Protein AF-A0A484ZP80-F1 (afdb_monomer_lite)

Organism: NCBI:txid82979

Radius of gyration: 13.17 Å; chains: 1; bounding box: 30×20×34 Å

Structure (mmCIF, N/CA/C/O backbone):
data_AF-A0A484ZP80-F1
#
_entry.id   AF-A0A484ZP80-F1
#
loop_
_atom_site.group_PDB
_atom_site.id
_atom_site.type_symbol
_atom_site.label_atom_id
_atom_site.label_alt_id
_atom_site.label_comp_id
_atom_site.label_asym_id
_atom_site.label_entity_id
_atom_site.label_seq_id
_atom_site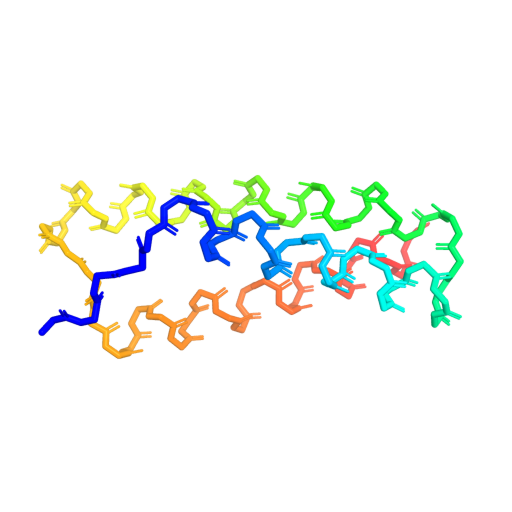.pdbx_PDB_ins_code
_atom_site.Cartn_x
_atom_site.Cartn_y
_atom_site.Cartn_z
_atom_site.occupancy
_atom_site.B_iso_or_equiv
_atom_site.auth_seq_id
_atom_site.auth_comp_id
_atom_site.auth_asym_id
_atom_site.auth_atom_id
_atom_site.pdbx_PDB_model_num
ATOM 1 N N . MET A 1 1 ? -15.108 10.745 11.377 1.00 45.44 1 MET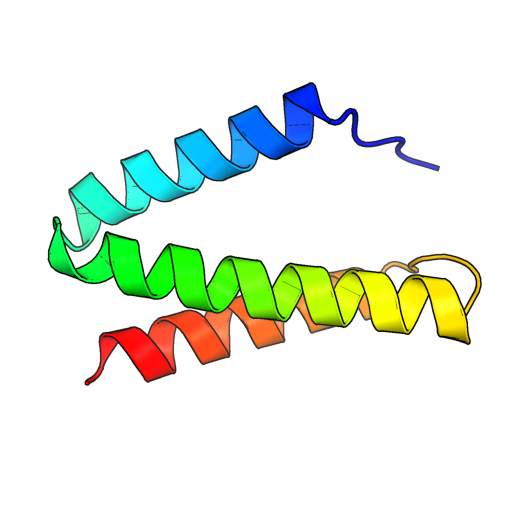 A N 1
ATOM 2 C CA . MET A 1 1 ? -14.647 9.468 10.791 1.00 45.44 1 MET A CA 1
ATOM 3 C C . MET A 1 1 ? -14.643 9.657 9.283 1.00 45.44 1 MET A C 1
ATOM 5 O O . MET A 1 1 ? -15.715 9.858 8.723 1.00 45.44 1 MET A O 1
ATOM 9 N N . VAL A 1 2 ? -13.475 9.737 8.642 1.00 51.34 2 VAL A N 1
ATOM 10 C CA . VAL A 1 2 ? -13.406 9.894 7.180 1.00 51.34 2 VAL A CA 1
ATOM 11 C C . VAL A 1 2 ? -13.979 8.619 6.563 1.00 51.34 2 VAL A C 1
ATOM 13 O O . VAL A 1 2 ? -13.411 7.540 6.715 1.00 51.34 2 VAL A O 1
ATOM 16 N N . LYS A 1 3 ? -15.158 8.717 5.946 1.00 60.59 3 LYS A N 1
ATOM 17 C CA . LYS A 1 3 ? -15.774 7.606 5.219 1.00 60.59 3 LYS A CA 1
ATOM 18 C C . LYS A 1 3 ? -15.216 7.622 3.804 1.00 60.59 3 LYS A C 1
ATOM 20 O O . LYS A 1 3 ? -15.679 8.388 2.968 1.00 60.59 3 LYS A O 1
ATOM 25 N N . ILE A 1 4 ? -14.220 6.781 3.549 1.00 69.94 4 ILE A N 1
ATOM 26 C CA . ILE A 1 4 ? -13.716 6.568 2.192 1.00 69.94 4 ILE A CA 1
ATOM 27 C C . ILE A 1 4 ? -14.793 5.798 1.422 1.00 69.94 4 ILE A C 1
ATOM 29 O O . ILE A 1 4 ? -15.144 4.673 1.785 1.00 69.94 4 ILE A O 1
ATOM 33 N N . SER A 1 5 ? -15.353 6.429 0.390 1.00 82.81 5 SER A N 1
ATOM 34 C CA . SER A 1 5 ? -16.290 5.777 -0.526 1.00 82.81 5 SER A CA 1
ATOM 35 C C . SER A 1 5 ? -15.560 4.717 -1.352 1.00 82.81 5 SER A C 1
ATOM 37 O O . SER A 1 5 ? -14.382 4.874 -1.669 1.00 82.81 5 SER A O 1
ATOM 39 N N . GLY A 1 6 ? -16.264 3.659 -1.765 1.00 79.62 6 GLY A N 1
ATOM 40 C CA . GLY A 1 6 ? -15.701 2.665 -2.685 1.00 79.62 6 GLY A CA 1
ATOM 41 C C . GLY A 1 6 ? -15.165 3.299 -3.976 1.00 79.62 6 GLY A C 1
ATOM 42 O O . GLY A 1 6 ? -14.143 2.861 -4.492 1.00 79.62 6 GLY A O 1
ATOM 43 N N . SER A 1 7 ? -15.791 4.387 -4.442 1.00 85.19 7 SER A N 1
ATOM 44 C CA . SER A 1 7 ? -15.317 5.146 -5.607 1.00 85.19 7 SER A CA 1
ATOM 45 C C . SER A 1 7 ? -13.961 5.818 -5.363 1.00 85.19 7 SER A C 1
ATOM 47 O O . SER A 1 7 ? -13.073 5.707 -6.200 1.00 85.19 7 SER A O 1
ATOM 49 N N . GLU A 1 8 ? -13.781 6.475 -4.215 1.00 86.62 8 GLU A N 1
ATOM 50 C CA . GLU A 1 8 ? -12.528 7.157 -3.837 1.00 86.62 8 GLU A CA 1
ATOM 51 C C . GLU A 1 8 ? -11.380 6.147 -3.692 1.00 86.62 8 GLU A C 1
ATOM 53 O O . GLU A 1 8 ? -10.248 6.388 -4.117 1.00 86.62 8 GLU A O 1
ATOM 58 N N . PHE A 1 9 ? -11.695 4.970 -3.141 1.00 84.25 9 PHE A N 1
ATOM 59 C CA . PHE A 1 9 ? -10.754 3.863 -3.033 1.00 84.25 9 PHE A CA 1
ATOM 60 C C . PHE A 1 9 ? -10.310 3.369 -4.416 1.00 84.25 9 PHE A C 1
ATOM 62 O O . PHE A 1 9 ? -9.111 3.269 -4.675 1.00 84.25 9 PHE A O 1
ATOM 69 N N . CYS A 1 10 ? -11.258 3.120 -5.326 1.00 86.00 10 CYS A N 1
ATOM 70 C CA . CYS A 1 10 ? -10.942 2.698 -6.691 1.00 86.00 10 CYS A CA 1
ATOM 71 C C . CYS A 1 10 ? -10.137 3.757 -7.452 1.00 86.00 10 CYS A C 1
ATOM 73 O O . CYS A 1 10 ? -9.176 3.409 -8.132 1.00 86.00 10 CYS A O 1
ATOM 75 N N . GLN A 1 11 ? -10.484 5.039 -7.316 1.00 90.50 11 GLN A N 1
ATOM 76 C CA . GLN A 1 11 ? -9.738 6.135 -7.941 1.00 90.50 11 GLN A CA 1
ATOM 77 C C . GLN A 1 11 ? -8.292 6.183 -7.448 1.00 90.50 11 GLN A C 1
ATOM 79 O O . GLN A 1 11 ? -7.373 6.257 -8.261 1.00 90.50 11 GLN A O 1
ATOM 84 N N . THR A 1 12 ? -8.084 6.064 -6.135 1.00 89.62 12 THR A N 1
ATOM 85 C CA . THR A 1 12 ? -6.739 6.011 -5.546 1.00 89.62 12 THR A CA 1
ATOM 86 C C . THR A 1 12 ? -5.948 4.808 -6.065 1.00 89.62 12 THR A C 1
ATOM 88 O O . THR A 1 12 ? -4.780 4.949 -6.424 1.00 89.62 12 THR A O 1
ATOM 91 N N . LEU A 1 13 ? -6.582 3.635 -6.166 1.00 88.12 13 LEU A N 1
ATOM 92 C CA . LEU A 1 13 ? -5.932 2.420 -6.660 1.00 88.12 13 LEU A CA 1
ATOM 93 C C . LEU A 1 13 ? -5.523 2.549 -8.136 1.00 88.12 13 LEU A C 1
ATOM 95 O O . LEU A 1 13 ? -4.402 2.194 -8.496 1.00 88.12 13 LEU A O 1
ATOM 99 N N . ILE A 1 14 ? -6.404 3.101 -8.978 1.00 91.31 14 ILE A N 1
ATOM 100 C CA . ILE A 1 14 ? -6.126 3.349 -10.401 1.00 91.31 14 ILE A CA 1
ATOM 101 C C . ILE A 1 14 ? -4.992 4.362 -10.550 1.00 91.31 14 ILE A C 1
ATOM 103 O O . ILE A 1 14 ? -4.064 4.122 -11.319 1.00 91.31 14 ILE A O 1
ATOM 107 N N . LEU A 1 15 ? -5.032 5.467 -9.802 1.00 93.19 15 LEU A N 1
ATOM 108 C CA . LEU A 1 15 ? -3.976 6.477 -9.833 1.00 93.19 15 LEU A CA 1
ATOM 109 C C . LEU A 1 15 ? -2.625 5.872 -9.434 1.00 93.19 15 LEU A C 1
ATOM 111 O O . LEU A 1 15 ? -1.630 6.095 -10.118 1.00 93.19 15 LEU A O 1
ATOM 115 N N . CYS A 1 16 ? -2.601 5.064 -8.373 1.00 90.56 16 CYS A N 1
ATOM 116 C CA . CYS A 1 16 ? -1.399 4.364 -7.930 1.00 90.56 16 CYS A CA 1
ATOM 117 C C . CYS A 1 16 ? -0.866 3.416 -9.018 1.00 90.56 16 CYS A C 1
ATOM 119 O O . CYS A 1 16 ? 0.321 3.458 -9.339 1.00 90.56 16 CYS A O 1
ATOM 121 N N . ALA A 1 17 ? -1.744 2.637 -9.659 1.00 90.25 17 ALA A N 1
ATOM 122 C CA . ALA A 1 17 ? -1.368 1.743 -10.753 1.00 90.25 17 ALA A CA 1
ATOM 123 C C . ALA A 1 17 ? -0.803 2.488 -11.971 1.00 90.25 17 ALA A C 1
ATOM 125 O O . ALA A 1 17 ? 0.204 2.063 -12.535 1.00 90.25 17 ALA A O 1
ATOM 126 N N . VAL A 1 18 ? -1.409 3.618 -12.349 1.00 93.50 18 VAL A N 1
ATOM 127 C CA . VAL A 1 18 ? -0.914 4.470 -13.438 1.00 93.50 18 VAL A CA 1
ATOM 128 C C . VAL A 1 18 ? 0.466 5.029 -13.098 1.00 93.50 18 VAL A C 1
ATOM 130 O O . VAL A 1 18 ? 1.379 4.926 -13.914 1.00 93.50 18 VAL A O 1
ATOM 133 N N . LEU A 1 19 ? 0.650 5.578 -11.894 1.00 92.19 19 LEU A N 1
ATOM 134 C CA . LEU A 1 19 ? 1.936 6.136 -11.472 1.00 92.19 19 LEU A CA 1
ATOM 135 C C . LEU A 1 19 ? 3.042 5.078 -11.487 1.00 92.19 19 LEU A C 1
ATOM 137 O O . LEU A 1 19 ? 4.094 5.299 -12.082 1.00 92.19 19 LEU A O 1
ATOM 141 N N . VAL A 1 20 ? 2.799 3.908 -10.901 1.00 90.62 20 VAL A N 1
ATOM 142 C CA . VAL A 1 20 ? 3.794 2.829 -10.886 1.00 90.62 20 VAL A CA 1
ATOM 143 C C . VAL A 1 20 ? 4.078 2.300 -12.289 1.00 90.62 20 VAL A C 1
ATOM 145 O O . VAL A 1 20 ? 5.236 2.040 -12.598 1.00 90.62 20 VAL A O 1
ATOM 148 N N . PHE A 1 21 ? 3.078 2.204 -13.168 1.00 90.56 21 PHE A N 1
ATOM 149 C CA . PHE A 1 21 ? 3.318 1.835 -14.564 1.00 90.56 21 PHE A CA 1
ATOM 150 C C . PHE A 1 21 ? 4.279 2.809 -15.258 1.00 90.56 21 PHE A C 1
ATOM 152 O O . PHE A 1 21 ? 5.189 2.374 -15.959 1.00 90.56 21 PHE A O 1
ATOM 159 N N . PHE A 1 22 ? 4.113 4.117 -15.047 1.00 93.06 22 PHE A N 1
ATOM 160 C CA . PHE A 1 22 ? 5.006 5.116 -15.638 1.00 93.06 22 PHE A CA 1
ATOM 161 C C . PHE A 1 22 ? 6.406 5.127 -15.012 1.00 93.06 22 PHE A C 1
ATOM 163 O O . PHE A 1 22 ? 7.374 5.384 -15.724 1.00 93.06 22 PHE A O 1
ATOM 170 N N . LEU A 1 23 ? 6.530 4.863 -13.707 1.00 89.81 23 LEU A N 1
ATOM 171 C CA . LEU A 1 23 ? 7.814 4.927 -12.997 1.00 89.81 23 LEU A CA 1
ATOM 172 C C . LEU A 1 23 ? 8.628 3.630 -13.095 1.00 89.81 23 LEU A C 1
ATOM 174 O O . LEU A 1 23 ? 9.845 3.681 -13.245 1.00 89.81 23 LEU A O 1
ATOM 178 N N . ALA A 1 24 ? 7.967 2.482 -12.980 1.00 87.88 24 ALA A N 1
ATOM 179 C CA . ALA A 1 24 ? 8.599 1.168 -12.885 1.00 87.88 24 ALA A CA 1
ATOM 180 C C . ALA A 1 24 ? 8.247 0.246 -14.065 1.00 87.88 24 ALA A C 1
ATOM 182 O O . ALA A 1 24 ? 8.841 -0.815 -14.209 1.00 87.88 24 ALA A O 1
ATOM 183 N N . GLY A 1 25 ? 7.334 0.635 -14.956 1.00 87.81 25 GLY A N 1
ATOM 184 C CA . GLY A 1 25 ? 6.952 -0.172 -16.114 1.00 87.81 25 GLY A CA 1
ATOM 185 C C . GLY A 1 25 ? 5.905 -1.244 -15.800 1.00 87.81 25 GLY A C 1
ATOM 186 O O . GLY A 1 25 ? 5.366 -1.346 -14.699 1.00 87.81 25 GLY A O 1
ATOM 187 N N . SER A 1 26 ? 5.594 -2.066 -16.805 1.00 86.38 26 SER A N 1
ATOM 188 C CA . SER A 1 26 ? 4.511 -3.058 -16.735 1.00 86.38 26 SER A CA 1
ATOM 189 C C . SER A 1 26 ? 4.751 -4.187 -15.731 1.00 86.38 26 SER A C 1
ATOM 191 O O . SER A 1 26 ? 3.779 -4.736 -15.215 1.00 86.38 26 SER A O 1
ATOM 193 N N . TYR A 1 27 ? 6.009 -4.527 -15.423 1.00 84.62 27 TYR A N 1
ATOM 194 C CA . TYR A 1 27 ? 6.325 -5.620 -14.494 1.00 84.62 27 TYR A CA 1
ATOM 195 C C . TYR A 1 27 ? 5.842 -5.322 -13.064 1.00 84.62 27 TYR A C 1
ATOM 197 O O . TYR A 1 27 ? 5.364 -6.219 -12.373 1.00 84.62 27 TYR A O 1
ATOM 205 N N . ALA A 1 28 ? 5.865 -4.049 -12.660 1.00 85.88 28 ALA A N 1
ATOM 206 C CA . ALA A 1 28 ? 5.473 -3.609 -11.324 1.00 85.88 28 ALA A CA 1
ATOM 207 C C . ALA A 1 28 ? 3.947 -3.606 -11.094 1.00 85.88 28 ALA A C 1
ATOM 209 O O . ALA A 1 28 ? 3.482 -3.422 -9.966 1.00 85.88 28 ALA A O 1
ATOM 210 N N . LEU A 1 29 ? 3.141 -3.846 -12.139 1.00 88.38 29 LEU A N 1
ATOM 211 C CA . LEU A 1 29 ? 1.686 -3.958 -12.003 1.00 88.38 29 LEU A CA 1
ATOM 212 C C . LEU A 1 29 ? 1.282 -5.179 -11.169 1.00 88.38 29 LEU A C 1
ATOM 214 O O . LEU A 1 29 ? 0.390 -5.073 -10.326 1.00 88.38 29 LEU A O 1
ATOM 218 N N . LEU A 1 30 ? 1.947 -6.325 -11.361 1.00 88.62 30 LEU A N 1
ATOM 219 C CA . LEU A 1 30 ? 1.684 -7.527 -10.559 1.00 88.62 30 LEU A CA 1
ATOM 220 C C . LEU A 1 30 ? 2.070 -7.309 -9.092 1.00 88.62 30 LEU A C 1
ATOM 222 O O . LEU A 1 30 ? 1.336 -7.725 -8.195 1.00 88.62 30 LEU A O 1
ATOM 226 N N . THR A 1 31 ? 3.168 -6.592 -8.859 1.00 91.56 31 THR A N 1
ATOM 227 C CA . THR A 1 31 ? 3.644 -6.194 -7.532 1.00 91.56 31 THR A CA 1
ATOM 228 C C . THR A 1 31 ? 2.599 -5.360 -6.792 1.00 91.56 31 THR A C 1
ATOM 230 O O . THR A 1 31 ? 2.268 -5.679 -5.652 1.00 91.56 31 THR A O 1
ATOM 233 N N . ILE A 1 32 ? 1.995 -4.351 -7.438 1.00 91.44 32 ILE A N 1
ATOM 234 C CA . ILE A 1 32 ? 0.905 -3.568 -6.825 1.00 91.44 32 ILE A CA 1
ATOM 235 C C . ILE A 1 32 ? -0.286 -4.446 -6.476 1.00 91.44 32 ILE A C 1
ATOM 237 O O . ILE A 1 32 ? -0.842 -4.301 -5.390 1.00 91.44 32 ILE A O 1
ATOM 241 N N . VAL A 1 33 ? -0.712 -5.326 -7.386 1.00 91.56 33 VAL A N 1
ATOM 242 C CA . VAL A 1 33 ? -1.882 -6.181 -7.144 1.00 91.56 33 VAL A CA 1
ATOM 243 C C . VAL A 1 33 ? -1.635 -7.076 -5.931 1.00 91.56 33 VAL A C 1
ATOM 245 O O . VAL A 1 33 ? -2.490 -7.156 -5.047 1.00 91.56 33 VAL A O 1
ATOM 248 N N . ALA A 1 34 ? -0.451 -7.684 -5.839 1.00 91.88 34 ALA A N 1
ATOM 249 C CA . ALA A 1 34 ? -0.056 -8.489 -4.689 1.00 91.88 34 ALA A CA 1
ATOM 250 C C . ALA A 1 34 ? -0.032 -7.663 -3.389 1.00 91.88 34 ALA A C 1
ATOM 252 O O . ALA A 1 34 ? -0.636 -8.068 -2.391 1.00 91.88 34 ALA A O 1
ATOM 253 N N . THR A 1 35 ? 0.579 -6.475 -3.409 1.00 93.19 35 THR A N 1
ATOM 254 C CA . THR A 1 35 ? 0.606 -5.571 -2.250 1.00 93.19 35 THR A CA 1
ATOM 255 C C . THR A 1 35 ? -0.798 -5.147 -1.821 1.00 93.19 35 THR A C 1
ATOM 257 O O . THR A 1 35 ? -1.127 -5.194 -0.634 1.00 93.19 35 THR A O 1
ATOM 260 N N . ALA A 1 36 ? -1.664 -4.791 -2.771 1.00 91.25 36 ALA A N 1
ATOM 261 C CA . ALA A 1 36 ? -3.034 -4.371 -2.502 1.00 91.25 36 ALA A CA 1
ATOM 262 C C . ALA A 1 36 ? -3.850 -5.481 -1.825 1.00 91.25 36 ALA A C 1
ATOM 264 O O . ALA A 1 36 ? -4.589 -5.202 -0.879 1.00 91.25 36 ALA A O 1
ATOM 265 N N . VAL A 1 37 ? -3.688 -6.741 -2.247 1.00 93.56 37 VAL A N 1
ATOM 266 C CA . VAL A 1 37 ? -4.338 -7.891 -1.597 1.00 93.56 37 VAL A CA 1
ATOM 267 C C . VAL A 1 37 ? -3.912 -8.000 -0.133 1.00 93.56 37 VAL A C 1
ATOM 269 O O . VAL A 1 37 ? -4.771 -8.131 0.741 1.00 93.56 37 VAL A O 1
ATOM 272 N N . VAL A 1 38 ? -2.616 -7.884 0.165 1.00 93.88 38 VAL A N 1
ATOM 273 C CA . VAL A 1 38 ? -2.125 -7.965 1.551 1.00 93.88 38 VAL A CA 1
ATOM 274 C C . VAL A 1 38 ? -2.635 -6.800 2.400 1.00 93.88 38 VAL A C 1
ATOM 276 O O . VAL A 1 38 ? -3.100 -7.023 3.519 1.00 93.88 38 VAL A O 1
ATOM 279 N N . VAL A 1 39 ? -2.643 -5.575 1.868 1.00 91.81 39 VAL A N 1
ATOM 280 C CA . VAL A 1 39 ? -3.180 -4.398 2.575 1.00 91.81 39 VAL A CA 1
ATOM 281 C C . VAL A 1 39 ? -4.688 -4.538 2.837 1.00 91.81 39 VAL A C 1
ATOM 283 O O . VAL A 1 39 ? -5.171 -4.171 3.912 1.00 91.81 39 VAL A O 1
ATOM 286 N N . LEU A 1 40 ? -5.451 -5.119 1.906 1.00 91.25 40 LEU A N 1
ATOM 287 C CA . LEU A 1 40 ? -6.878 -5.404 2.099 1.00 91.25 40 LEU A CA 1
ATOM 288 C C . LEU A 1 40 ? -7.123 -6.478 3.167 1.00 91.25 40 LEU A C 1
ATOM 290 O O . LEU A 1 40 ? -8.049 -6.339 3.977 1.00 91.25 40 LEU A O 1
ATOM 294 N N . ILE A 1 41 ? -6.286 -7.518 3.210 1.00 93.75 41 ILE A N 1
ATOM 295 C CA . ILE A 1 41 ? -6.319 -8.530 4.273 1.00 93.75 41 ILE A CA 1
ATOM 296 C C . ILE A 1 41 ? -6.012 -7.868 5.617 1.00 93.75 41 ILE A C 1
ATOM 298 O O . ILE A 1 41 ? -6.801 -8.012 6.550 1.00 93.75 41 ILE A O 1
ATOM 302 N N . TYR A 1 42 ? -4.935 -7.082 5.705 1.00 92.75 42 TYR A N 1
ATOM 303 C CA . TYR A 1 42 ? -4.578 -6.326 6.907 1.00 92.75 42 TYR A CA 1
ATOM 304 C C . TYR A 1 42 ? -5.747 -5.463 7.395 1.00 92.75 42 TYR A C 1
ATOM 306 O O . TYR A 1 42 ? -6.159 -5.563 8.552 1.00 92.75 42 TYR A O 1
ATOM 314 N N . ARG A 1 43 ? -6.355 -4.681 6.495 1.00 89.75 43 ARG A N 1
ATOM 315 C CA . ARG A 1 43 ? -7.532 -3.864 6.808 1.00 89.75 43 ARG A CA 1
ATOM 316 C C . ARG A 1 43 ? -8.666 -4.713 7.375 1.00 89.75 43 ARG A C 1
ATOM 318 O O . ARG A 1 43 ? -9.228 -4.349 8.402 1.00 89.75 43 ARG A O 1
ATOM 325 N N . THR A 1 44 ? -8.985 -5.839 6.743 1.00 90.62 44 THR A N 1
ATOM 326 C CA . THR A 1 44 ? -10.058 -6.742 7.193 1.00 90.62 44 THR A CA 1
ATOM 327 C C . THR A 1 44 ? -9.760 -7.328 8.576 1.00 90.62 44 THR A C 1
ATOM 329 O O . THR A 1 44 ? -10.639 -7.358 9.436 1.00 90.62 44 THR A O 1
ATOM 332 N N . LEU A 1 45 ? -8.514 -7.732 8.834 1.00 92.88 45 LEU A N 1
ATOM 333 C CA . LEU A 1 45 ? -8.084 -8.245 10.138 1.00 92.88 45 LEU A CA 1
ATOM 334 C C . LEU A 1 45 ? -8.214 -7.191 11.239 1.00 92.88 45 LEU A C 1
ATOM 336 O O . LEU A 1 45 ? -8.717 -7.499 12.319 1.00 92.88 45 LEU A O 1
ATOM 340 N N . ILE A 1 46 ? -7.796 -5.956 10.963 1.00 92.19 46 ILE A N 1
ATOM 341 C CA . ILE A 1 46 ? -7.912 -4.847 11.911 1.00 92.19 46 ILE A CA 1
ATOM 342 C C . ILE A 1 46 ? -9.380 -4.509 12.183 1.00 92.19 46 ILE A C 1
ATOM 344 O O . ILE A 1 46 ? -9.765 -4.403 13.345 1.00 92.19 46 ILE A O 1
ATOM 348 N N . GLN A 1 47 ? -10.219 -4.426 11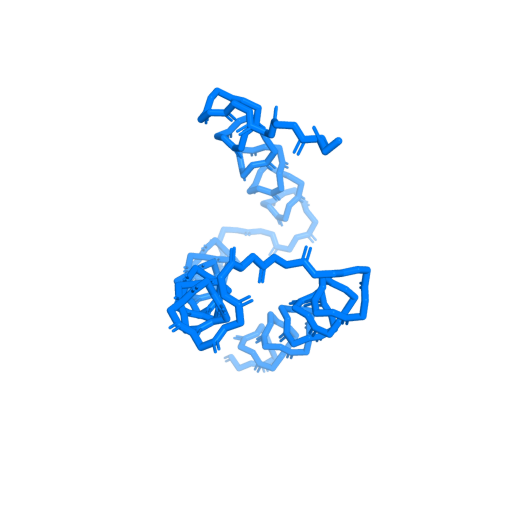.146 1.00 89.44 47 GLN A N 1
ATOM 349 C CA . GLN A 1 47 ? -11.659 -4.197 11.313 1.00 89.44 47 GLN A CA 1
ATOM 350 C C . GLN A 1 47 ? -12.305 -5.282 12.186 1.00 89.44 47 GLN A C 1
ATOM 352 O O . GLN A 1 47 ? -13.063 -4.957 13.097 1.00 89.44 47 GLN A O 1
ATOM 357 N N . ASN A 1 48 ? -11.946 -6.552 11.980 1.00 90.56 48 ASN A N 1
ATOM 358 C CA . ASN A 1 48 ? -12.479 -7.667 12.766 1.00 90.56 48 ASN A CA 1
ATOM 359 C C . ASN A 1 48 ? -11.957 -7.706 14.212 1.00 90.56 48 ASN A C 1
ATOM 361 O O . ASN A 1 48 ? -12.664 -8.185 15.095 1.00 90.56 48 ASN A O 1
ATOM 365 N N . LYS A 1 49 ? -10.726 -7.240 14.472 1.00 90.31 49 LYS A N 1
ATOM 366 C CA . LYS A 1 49 ? -10.116 -7.275 15.815 1.00 90.31 49 LYS A CA 1
ATOM 367 C C . LYS A 1 49 ? -10.407 -6.038 16.661 1.00 90.31 49 LYS A C 1
ATOM 369 O O . LYS A 1 49 ? -10.551 -6.167 17.871 1.00 90.31 49 LYS A O 1
ATOM 374 N N . LEU A 1 50 ? -10.445 -4.858 16.045 1.00 87.81 50 LEU A N 1
ATOM 375 C CA . LEU A 1 50 ? -10.513 -3.565 16.736 1.00 87.81 50 LEU A CA 1
ATOM 376 C C . LEU A 1 50 ? -11.818 -2.801 16.453 1.00 87.81 50 LEU A C 1
ATOM 378 O O . LEU A 1 50 ? -12.033 -1.738 17.027 1.00 87.81 50 LEU A O 1
ATOM 382 N N . GLY A 1 51 ? -12.694 -3.316 15.580 1.00 86.50 51 GLY A N 1
ATOM 383 C CA . GLY A 1 51 ? -13.967 -2.673 15.225 1.00 86.50 51 GLY A CA 1
ATOM 384 C C . GLY A 1 51 ? -13.814 -1.408 14.372 1.00 86.50 51 GLY A C 1
ATOM 385 O O . GLY A 1 51 ? -14.766 -0.646 14.209 1.00 86.50 51 GLY A O 1
ATOM 386 N N . GLY A 1 52 ? -12.612 -1.153 13.854 1.00 84.94 52 GLY A N 1
ATOM 387 C CA . GLY A 1 52 ? -12.266 0.066 13.136 1.00 84.94 52 GLY A CA 1
ATOM 388 C C . GLY A 1 52 ? -10.758 0.197 12.932 1.00 84.94 52 GLY A C 1
ATOM 389 O O . GLY A 1 52 ? -9.988 -0.658 13.358 1.00 84.94 52 GLY A O 1
ATOM 390 N N . GLN A 1 53 ? -10.337 1.277 12.275 1.00 83.75 53 GLN A N 1
ATOM 391 C CA . GLN A 1 53 ? -8.928 1.647 12.123 1.00 83.75 53 GLN A CA 1
ATOM 392 C C . GLN A 1 53 ? -8.670 2.981 12.831 1.00 83.75 53 GLN A C 1
ATOM 394 O O . GLN A 1 53 ? -9.453 3.923 12.691 1.00 83.75 53 GLN A O 1
ATOM 399 N N . THR A 1 54 ? -7.574 3.050 13.581 1.00 88.81 54 THR A N 1
ATOM 400 C CA . THR A 1 54 ? -7.007 4.281 14.155 1.00 88.81 54 THR A CA 1
ATOM 401 C C . THR A 1 54 ? -5.866 4.798 13.278 1.00 88.81 54 THR A C 1
ATOM 403 O O . THR A 1 54 ? -5.399 4.081 12.388 1.00 88.81 54 THR A O 1
ATOM 406 N N . GLY A 1 55 ? -5.386 6.019 13.547 1.00 88.06 55 GLY A N 1
ATOM 407 C CA . GLY A 1 55 ? -4.222 6.591 12.858 1.00 88.06 55 GLY A CA 1
ATOM 408 C C . GLY A 1 55 ? -3.013 5.651 12.861 1.00 88.06 55 GLY A C 1
ATOM 409 O O . GLY A 1 55 ? -2.446 5.409 11.802 1.00 88.06 55 GLY A O 1
ATOM 410 N N . ASP A 1 56 ? -2.718 5.021 14.001 1.00 91.69 56 ASP A N 1
ATOM 411 C CA . ASP A 1 56 ? -1.593 4.084 14.143 1.00 91.69 56 ASP A CA 1
ATOM 412 C C . ASP A 1 56 ? -1.731 2.863 13.224 1.00 91.69 56 ASP A C 1
ATOM 414 O O . ASP A 1 56 ? -0.779 2.464 12.560 1.00 91.69 56 ASP A O 1
ATOM 418 N N . THR A 1 57 ? -2.934 2.287 13.122 1.00 91.19 57 THR A N 1
ATOM 419 C CA . THR A 1 57 ? -3.172 1.137 12.229 1.00 91.19 57 THR A CA 1
ATOM 420 C C . THR A 1 57 ? -3.154 1.526 10.753 1.00 91.19 57 THR A C 1
ATOM 422 O O . THR A 1 57 ? -2.778 0.727 9.902 1.00 91.19 57 THR A O 1
ATOM 425 N N . ILE A 1 58 ? -3.551 2.756 10.420 1.00 90.38 58 ILE A N 1
ATOM 426 C CA . ILE A 1 58 ? -3.465 3.253 9.044 1.00 90.38 58 ILE A CA 1
ATOM 427 C C . ILE A 1 58 ? -1.996 3.481 8.678 1.00 90.38 58 ILE A C 1
ATOM 429 O O . ILE A 1 58 ? -1.571 3.015 7.625 1.00 90.38 58 ILE A O 1
ATOM 433 N N . GLY A 1 59 ? -1.221 4.115 9.564 1.00 92.19 59 GLY A N 1
ATOM 434 C CA . GLY A 1 59 ? 0.218 4.327 9.387 1.00 92.19 59 GLY A CA 1
ATOM 435 C C . GLY A 1 59 ? 0.982 3.013 9.230 1.00 92.19 59 GLY A C 1
ATOM 436 O O . GLY A 1 59 ? 1.678 2.828 8.237 1.00 92.19 59 GLY A O 1
ATOM 437 N N . ALA A 1 60 ? 0.753 2.050 10.127 1.00 94.00 60 ALA A N 1
ATOM 438 C CA . ALA A 1 60 ? 1.354 0.720 10.021 1.00 94.00 60 ALA A CA 1
ATOM 439 C C . ALA A 1 60 ? 0.966 0.004 8.714 1.00 94.00 60 ALA A C 1
ATOM 441 O O . ALA A 1 60 ? 1.794 -0.657 8.096 1.00 94.00 60 ALA A O 1
ATOM 442 N N . GLY A 1 61 ? -0.285 0.145 8.263 1.00 93.06 61 GLY A N 1
ATOM 443 C CA . GLY A 1 61 ? -0.729 -0.405 6.981 1.00 93.06 61 GLY A CA 1
ATOM 444 C C . GLY A 1 61 ? 0.005 0.191 5.772 1.00 93.06 61 GLY A C 1
ATOM 445 O O . GLY A 1 61 ? 0.276 -0.541 4.821 1.00 93.06 61 GLY A O 1
ATOM 446 N N . ILE A 1 62 ? 0.346 1.485 5.815 1.00 92.50 62 ILE A N 1
ATOM 447 C CA . ILE A 1 62 ? 1.133 2.161 4.771 1.00 92.50 62 ILE A CA 1
ATOM 448 C C . ILE A 1 62 ? 2.565 1.623 4.759 1.00 92.50 62 ILE A C 1
ATOM 450 O O . ILE A 1 62 ? 3.012 1.163 3.712 1.00 92.50 62 ILE A O 1
ATOM 454 N N . GLU A 1 63 ? 3.243 1.583 5.909 1.00 96.06 63 GLU A N 1
ATOM 455 C CA . GLU A 1 63 ? 4.619 1.064 6.005 1.00 96.06 63 GLU A CA 1
ATOM 456 C C . GLU A 1 63 ? 4.717 -0.401 5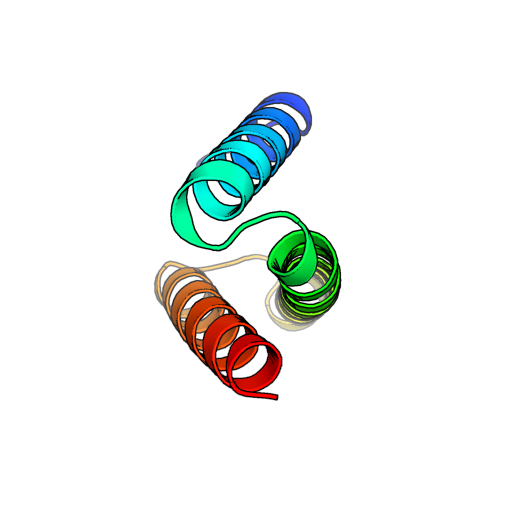.545 1.00 96.06 63 GLU A C 1
ATOM 458 O O . GLU A 1 63 ? 5.618 -0.762 4.788 1.00 96.06 63 GLU A O 1
ATOM 463 N N . ILE A 1 64 ? 3.757 -1.249 5.941 1.00 94.75 64 ILE A N 1
ATOM 464 C CA . ILE A 1 64 ? 3.680 -2.647 5.483 1.00 94.75 64 ILE A CA 1
ATOM 465 C C . ILE A 1 64 ? 3.489 -2.711 3.963 1.00 94.75 64 ILE A C 1
ATOM 467 O O . ILE A 1 64 ? 4.117 -3.537 3.299 1.00 94.75 64 ILE A O 1
ATOM 471 N N . GLY A 1 65 ? 2.621 -1.861 3.410 1.00 93.88 65 GLY A N 1
ATOM 472 C CA . GLY A 1 65 ? 2.373 -1.790 1.973 1.00 93.88 65 GLY A CA 1
ATOM 473 C C . GLY A 1 65 ? 3.619 -1.382 1.185 1.00 93.88 65 GLY A C 1
ATOM 474 O O . GLY A 1 65 ? 3.964 -2.046 0.207 1.00 93.88 65 GLY A O 1
ATOM 475 N N . GLU A 1 66 ? 4.318 -0.338 1.628 1.00 93.06 66 GLU A N 1
ATOM 476 C CA . GLU A 1 66 ? 5.561 0.134 1.006 1.00 93.06 66 GLU A CA 1
ATOM 477 C C . GLU A 1 66 ? 6.663 -0.925 1.069 1.00 93.06 66 GLU A C 1
ATOM 479 O O . GLU A 1 66 ? 7.268 -1.251 0.045 1.00 93.06 66 GLU A O 1
ATOM 484 N N . LEU A 1 67 ? 6.880 -1.520 2.247 1.00 94.44 67 LEU A N 1
ATOM 485 C CA . LEU A 1 67 ? 7.884 -2.563 2.437 1.00 94.44 67 LEU A CA 1
ATOM 486 C C . LEU A 1 67 ? 7.606 -3.774 1.540 1.00 94.44 67 LEU A C 1
ATOM 488 O O . LEU A 1 67 ? 8.517 -4.284 0.888 1.00 94.44 67 LEU A O 1
ATOM 492 N N . LEU A 1 68 ? 6.350 -4.222 1.475 1.00 93.81 68 LEU A N 1
ATOM 493 C CA . LEU A 1 68 ? 5.963 -5.359 0.646 1.00 93.81 68 LEU A CA 1
ATOM 494 C C . LEU A 1 68 ? 6.104 -5.052 -0.848 1.00 93.81 68 LEU A C 1
ATOM 496 O O . LEU A 1 68 ? 6.605 -5.893 -1.591 1.00 93.81 68 LEU A O 1
ATOM 500 N N . PHE A 1 69 ? 5.699 -3.856 -1.286 1.00 92.19 69 PHE A N 1
ATOM 501 C CA . PHE A 1 69 ? 5.874 -3.430 -2.673 1.00 92.19 69 PHE A CA 1
ATOM 502 C C . PHE A 1 69 ? 7.351 -3.449 -3.073 1.00 92.19 69 PHE A C 1
ATOM 504 O O . PHE A 1 69 ? 7.700 -4.071 -4.072 1.00 92.19 69 PHE A O 1
ATOM 511 N N . LEU A 1 70 ? 8.228 -2.841 -2.270 1.00 92.12 70 LEU A N 1
ATOM 512 C CA . LEU 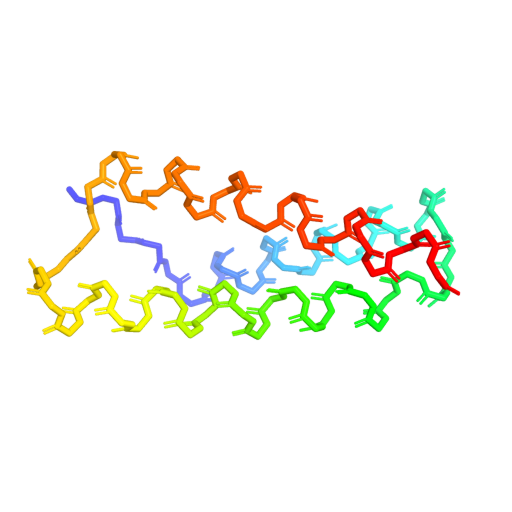A 1 70 ? 9.664 -2.823 -2.547 1.00 92.12 70 LEU A CA 1
ATOM 513 C C . LEU A 1 70 ? 10.270 -4.232 -2.527 1.00 92.12 70 LEU A C 1
ATOM 515 O O . LEU A 1 70 ? 11.044 -4.572 -3.418 1.00 92.12 70 LEU A O 1
ATOM 519 N N . LEU A 1 71 ? 9.885 -5.073 -1.563 1.00 92.44 71 LEU A N 1
ATOM 520 C CA . LEU A 1 71 ? 10.366 -6.453 -1.459 1.00 92.44 71 LEU A CA 1
ATOM 521 C C . LEU A 1 71 ? 10.019 -7.283 -2.703 1.00 92.44 71 LEU A C 1
ATOM 523 O O . LEU A 1 71 ? 10.862 -8.026 -3.209 1.00 92.44 71 LEU A O 1
ATOM 527 N N . LEU A 1 72 ? 8.780 -7.148 -3.180 1.00 90.69 72 LEU A N 1
ATOM 528 C CA . LEU A 1 72 ? 8.278 -7.849 -4.360 1.00 90.69 72 LEU A CA 1
ATOM 529 C C . LEU A 1 72 ? 8.789 -7.245 -5.674 1.00 90.69 72 LEU A C 1
ATOM 531 O O . LEU A 1 72 ? 8.768 -7.933 -6.683 1.00 90.69 72 LEU A O 1
ATOM 535 N N . MET A 1 73 ? 9.194 -5.973 -5.689 1.00 87.19 73 MET A N 1
ATOM 536 C CA . MET A 1 73 ? 9.730 -5.308 -6.883 1.00 87.19 73 MET A CA 1
ATOM 537 C C . MET A 1 73 ? 11.219 -5.608 -7.103 1.00 87.19 73 MET A C 1
ATOM 539 O O . MET A 1 73 ? 11.698 -5.548 -8.229 1.00 87.19 73 MET A O 1
ATOM 543 N N . VAL A 1 74 ? 11.965 -5.897 -6.032 1.00 80.56 74 VAL A N 1
ATOM 544 C CA . VAL A 1 74 ? 13.404 -6.216 -6.091 1.00 80.56 74 VAL A CA 1
ATOM 545 C C . VAL A 1 74 ? 13.683 -7.625 -6.648 1.00 80.56 74 VAL A C 1
ATOM 547 O O . VAL A 1 74 ? 14.825 -7.914 -7.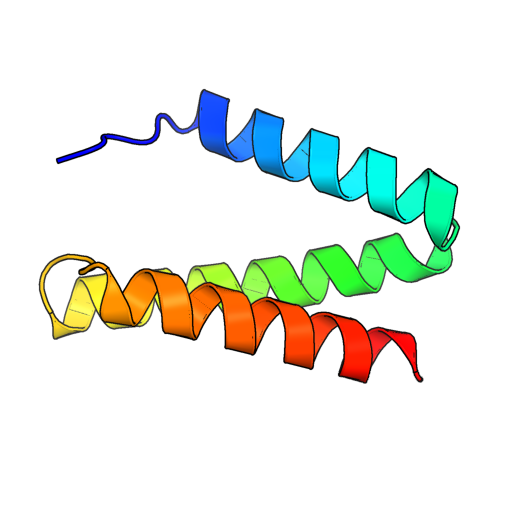003 1.00 80.56 74 VAL A O 1
ATOM 550 N N . HIS A 1 75 ? 12.664 -8.483 -6.750 1.00 62.16 75 HIS A N 1
ATOM 551 C CA . HIS A 1 75 ? 12.741 -9.828 -7.334 1.00 62.16 75 HIS A CA 1
ATOM 552 C C . HIS A 1 75 ? 12.082 -9.874 -8.713 1.00 62.16 75 HIS A C 1
ATOM 554 O O . HIS A 1 75 ? 12.601 -10.626 -9.569 1.00 62.16 75 HIS A O 1
#

Foldseek 3Di:
DPDQDPVNVVVVLVVVLVVCCVVPNDVLNVLSVVLVVVLVVLQVVCCVPPVHDDPVSVVVSVVSSVVSSVVVSVD

Secondary structure (DSSP, 8-state):
-----HHHHHHHHHHHHHHHHHHH-TTHHHHHHHHHHHHHHHHHHHHHHHSS--HHHHHHHHHHHHHHHHHHH--

Sequence (75 aa):
MVKISGSEFCQTLILCAVLVFFLAGSYALLTIVATAVVVLIYRTLIQNKLGGQTGDTIGAGIEIGELLFLLLMVH

pLDDT: mean 87.95, std 8.96, range [45.44, 96.06]

InterPro domains:
  IPR003805 Adenosylcobinamide-GDP ribazoletransferase [PF02654] (15-71)